Protein AF-A0A6P2C1L4-F1 (afdb_monomer_lite)

Structure (mmCIF, N/CA/C/O backbone):
data_AF-A0A6P2C1L4-F1
#
_entry.id   AF-A0A6P2C1L4-F1
#
loop_
_atom_site.group_PDB
_atom_site.id
_atom_site.type_symbol
_atom_site.label_atom_id
_atom_site.label_alt_id
_atom_site.label_comp_id
_atom_site.label_asym_id
_atom_site.label_entity_id
_atom_site.label_seq_id
_atom_site.pdbx_PDB_ins_code
_atom_site.Cartn_x
_atom_site.Cartn_y
_atom_site.Cartn_z
_atom_site.occupancy
_atom_site.B_iso_or_equiv
_atom_site.auth_seq_id
_atom_site.auth_comp_id
_atom_site.auth_asym_id
_atom_site.auth_atom_id
_atom_site.pdbx_PDB_model_num
ATOM 1 N N . MET A 1 1 ? 7.713 5.471 -6.177 1.00 92.94 1 MET A N 1
ATOM 2 C CA . MET A 1 1 ? 6.251 5.425 -6.392 1.00 92.94 1 MET A CA 1
ATOM 3 C C . MET A 1 1 ? 5.733 4.150 -5.769 1.00 92.94 1 MET A C 1
ATOM 5 O O . MET A 1 1 ? 6.507 3.207 -5.638 1.00 92.94 1 MET A O 1
ATOM 9 N N . TYR A 1 2 ? 4.476 4.118 -5.351 1.00 94.44 2 TYR A N 1
ATOM 10 C CA . TYR A 1 2 ? 3.959 3.014 -4.558 1.00 94.44 2 TYR A CA 1
ATOM 11 C C . TYR A 1 2 ? 2.563 2.624 -5.018 1.00 94.44 2 TYR A C 1
ATOM 13 O O . TYR A 1 2 ? 1.694 3.484 -5.151 1.00 94.44 2 TYR A O 1
ATOM 21 N N . LEU A 1 3 ? 2.353 1.327 -5.215 1.00 93.19 3 LEU A N 1
ATOM 22 C CA . LEU A 1 3 ? 1.021 0.739 -5.255 1.00 93.19 3 LEU A CA 1
ATOM 23 C C . LEU A 1 3 ? 0.571 0.472 -3.833 1.00 93.19 3 LEU A C 1
ATOM 25 O O . LEU A 1 3 ? 1.362 0.021 -3.006 1.00 93.19 3 LEU A O 1
ATOM 29 N N . TRP A 1 4 ? -0.699 0.697 -3.547 1.00 93.69 4 TRP A N 1
ATOM 30 C CA . TRP A 1 4 ? -1.263 0.343 -2.259 1.00 93.69 4 TRP A CA 1
ATOM 31 C C . TRP A 1 4 ? -2.606 -0.354 -2.408 1.00 93.69 4 TRP A C 1
ATOM 33 O O . TRP A 1 4 ? -3.341 -0.167 -3.377 1.00 93.69 4 TRP A O 1
ATOM 43 N N . THR A 1 5 ? -2.916 -1.206 -1.442 1.00 92.94 5 THR A N 1
ATOM 44 C CA . THR A 1 5 ? -4.134 -2.010 -1.407 1.00 92.94 5 THR A CA 1
ATOM 45 C C . THR A 1 5 ? -4.594 -2.160 0.035 1.00 92.94 5 THR A C 1
ATOM 47 O O . THR A 1 5 ? -3.802 -2.472 0.920 1.00 92.94 5 THR A O 1
ATOM 50 N N . LEU A 1 6 ? -5.881 -1.949 0.276 1.00 90.88 6 LEU A N 1
ATOM 51 C CA . LEU A 1 6 ? -6.571 -2.266 1.516 1.00 90.88 6 LEU A CA 1
ATOM 52 C C . LEU A 1 6 ? -7.371 -3.543 1.305 1.00 90.88 6 LEU A C 1
ATOM 54 O O . LEU A 1 6 ? -8.193 -3.620 0.390 1.00 90.88 6 LEU A O 1
ATOM 58 N N . VAL A 1 7 ? -7.130 -4.531 2.155 1.00 88.06 7 VAL A N 1
ATOM 59 C CA . VAL A 1 7 ? -7.845 -5.808 2.131 1.00 88.06 7 VAL A CA 1
ATOM 60 C C . VAL A 1 7 ? -8.891 -5.801 3.240 1.00 88.06 7 VAL A C 1
ATOM 62 O O . VAL A 1 7 ? -8.599 -5.393 4.371 1.00 88.06 7 VAL A O 1
ATOM 65 N N . GLY A 1 8 ? -10.107 -6.214 2.889 1.00 81.44 8 GLY A N 1
ATOM 66 C CA . GLY A 1 8 ? -11.260 -6.285 3.783 1.00 81.44 8 GLY A CA 1
ATOM 67 C C . GLY A 1 8 ? -11.070 -7.293 4.906 1.00 81.44 8 GLY A C 1
ATOM 68 O O . GLY A 1 8 ? -10.107 -8.062 4.930 1.00 81.44 8 GLY A O 1
ATOM 69 N N . HIS A 1 9 ? -11.969 -7.242 5.883 1.00 70.12 9 HIS A N 1
ATOM 70 C CA . HIS A 1 9 ? -11.886 -8.118 7.050 1.00 70.12 9 HIS A CA 1
ATOM 71 C C . HIS A 1 9 ? -12.449 -9.514 6.771 1.00 70.12 9 HIS A C 1
ATOM 73 O O . HIS A 1 9 ? -12.021 -10.482 7.406 1.00 70.12 9 HIS A O 1
ATOM 79 N N . ASP A 1 10 ? -13.367 -9.605 5.811 1.00 68.25 10 ASP A N 1
ATOM 80 C CA . ASP A 1 10 ? -13.845 -10.855 5.246 1.00 68.25 10 ASP A CA 1
ATOM 81 C C . ASP A 1 10 ? -13.045 -11.176 3.976 1.00 68.25 10 ASP A C 1
ATOM 83 O O . ASP A 1 10 ? -12.899 -10.351 3.072 1.00 68.25 10 ASP A O 1
ATOM 87 N N . THR A 1 11 ? -12.534 -12.401 3.884 1.00 55.53 11 THR A N 1
ATOM 88 C CA . THR A 1 11 ? -11.892 -12.914 2.667 1.00 55.53 11 THR A CA 1
ATOM 89 C C . THR A 1 11 ? -12.818 -12.878 1.447 1.00 55.53 11 THR A C 1
ATOM 91 O O . THR A 1 11 ? -12.317 -12.835 0.325 1.00 55.53 11 THR A O 1
ATOM 94 N N . ALA A 1 12 ? -14.142 -12.850 1.647 1.00 60.31 12 ALA A N 1
ATOM 95 C CA . ALA A 1 12 ? -15.127 -12.668 0.584 1.00 60.31 12 ALA A CA 1
ATOM 96 C C . ALA A 1 12 ? -15.189 -11.226 0.038 1.00 60.31 12 ALA A C 1
ATOM 98 O O . ALA A 1 12 ? -15.564 -11.038 -1.117 1.00 60.31 12 ALA A O 1
ATOM 99 N N . GLU A 1 13 ? -14.801 -10.213 0.824 1.00 61.59 13 GLU A N 1
ATOM 100 C CA . GLU A 1 13 ? -14.764 -8.805 0.387 1.00 61.59 13 GLU A CA 1
ATOM 101 C C . GLU A 1 13 ? -13.517 -8.485 -0.452 1.00 61.59 13 GLU A C 1
ATOM 103 O O . GLU A 1 13 ? -13.527 -7.552 -1.254 1.00 61.59 13 GLU A O 1
ATOM 108 N N . GLY A 1 14 ? -12.439 -9.262 -0.296 1.00 72.12 14 GLY A N 1
ATOM 109 C CA . GLY A 1 14 ? -11.213 -9.108 -1.077 1.00 72.12 14 GLY A CA 1
ATOM 110 C C . GLY A 1 14 ? -10.574 -7.721 -0.923 1.00 72.12 14 GLY A C 1
ATOM 111 O O . GLY A 1 14 ? -10.280 -7.267 0.186 1.00 72.12 14 GLY A O 1
ATOM 112 N N . THR A 1 15 ? -10.304 -7.051 -2.044 1.00 78.12 15 THR A N 1
ATOM 113 C CA . THR A 1 15 ? -9.747 -5.692 -2.063 1.00 78.12 15 THR A CA 1
ATOM 114 C C . THR A 1 15 ? -10.848 -4.654 -1.858 1.00 78.12 15 THR A C 1
ATOM 116 O O . THR A 1 15 ? -11.679 -4.440 -2.733 1.00 78.12 15 THR A O 1
ATOM 119 N N . VAL A 1 16 ? -10.788 -3.935 -0.736 1.00 82.75 16 VAL A N 1
ATOM 120 C CA . VAL A 1 16 ? -11.718 -2.837 -0.413 1.00 82.75 16 VAL A CA 1
ATOM 121 C C . VAL A 1 16 ? -11.354 -1.569 -1.176 1.00 82.75 16 VAL A C 1
ATOM 123 O O . VAL A 1 16 ? -12.222 -0.809 -1.598 1.00 82.75 16 VAL A O 1
ATOM 126 N N . ARG A 1 17 ? -10.054 -1.307 -1.338 1.00 86.25 17 ARG A N 1
ATOM 127 C CA . ARG A 1 17 ? -9.562 -0.142 -2.076 1.00 86.25 17 ARG A CA 1
ATOM 128 C C . ARG A 1 17 ? -8.140 -0.382 -2.551 1.00 86.25 17 ARG A C 1
ATOM 130 O O . ARG A 1 17 ? -7.362 -1.025 -1.855 1.00 86.25 17 ARG A O 1
ATOM 137 N N . ALA A 1 18 ? -7.782 0.180 -3.692 1.00 90.38 18 ALA A N 1
ATOM 138 C CA . ALA A 1 18 ? -6.411 0.196 -4.170 1.00 90.38 18 ALA A CA 1
ATOM 139 C C . ALA A 1 18 ? -6.119 1.507 -4.895 1.00 90.38 18 ALA A C 1
ATOM 141 O O . ALA A 1 18 ? -7.041 2.213 -5.313 1.00 90.38 18 ALA A O 1
ATOM 142 N N . GLY A 1 19 ? -4.838 1.819 -5.048 1.00 90.94 19 GLY A N 1
ATOM 143 C CA . GLY A 1 19 ? -4.406 2.970 -5.819 1.00 90.94 19 GLY A CA 1
ATOM 144 C C . GLY A 1 19 ? -2.894 3.084 -5.929 1.00 90.94 19 GLY A C 1
ATOM 145 O O . GLY A 1 19 ? -2.151 2.175 -5.554 1.00 90.94 19 GLY A O 1
ATOM 146 N N . ILE A 1 20 ? -2.456 4.224 -6.456 1.00 91.44 20 ILE A N 1
ATOM 147 C CA . ILE A 1 20 ? -1.049 4.594 -6.619 1.00 91.44 20 ILE A CA 1
ATOM 148 C C . ILE A 1 20 ? -0.803 5.889 -5.846 1.00 91.44 20 ILE A C 1
ATOM 150 O O . ILE A 1 20 ? -1.703 6.712 -5.698 1.00 91.44 20 ILE A O 1
ATOM 154 N N . GLY A 1 21 ? 0.409 6.072 -5.330 1.00 92.31 21 GLY A N 1
ATOM 155 C CA . GLY A 1 21 ? 0.846 7.355 -4.791 1.00 92.31 21 GLY A CA 1
ATOM 156 C C . GLY A 1 21 ? 2.354 7.562 -4.905 1.00 92.31 21 GLY A C 1
ATOM 157 O O . GLY A 1 21 ? 3.142 6.615 -5.008 1.00 92.31 21 GLY A O 1
ATOM 158 N N . GLY A 1 22 ? 2.769 8.827 -4.889 1.00 93.81 22 GLY A N 1
ATOM 159 C CA . GLY A 1 22 ? 4.178 9.216 -4.997 1.00 93.81 22 GLY A CA 1
ATOM 160 C C . GLY A 1 22 ? 4.967 9.079 -3.692 1.00 93.81 22 GLY A C 1
ATOM 161 O O . GLY A 1 22 ? 6.175 8.846 -3.731 1.00 93.81 22 GLY A O 1
ATOM 162 N N . SER A 1 23 ? 4.291 9.168 -2.544 1.00 95.62 23 SER A N 1
ATOM 163 C CA . SER A 1 23 ? 4.909 9.363 -1.229 1.00 95.62 23 SER A CA 1
ATOM 164 C C . SER A 1 23 ? 4.446 8.307 -0.223 1.00 95.62 23 SER A C 1
ATOM 166 O O . SER A 1 23 ? 3.263 8.213 0.101 1.00 95.62 23 SER A O 1
ATOM 168 N N . LEU A 1 24 ? 5.388 7.512 0.298 1.00 95.38 24 LEU A N 1
ATOM 169 C CA . LEU A 1 24 ? 5.102 6.475 1.296 1.00 95.38 24 LEU A CA 1
ATOM 170 C C . LEU A 1 24 ? 4.460 7.05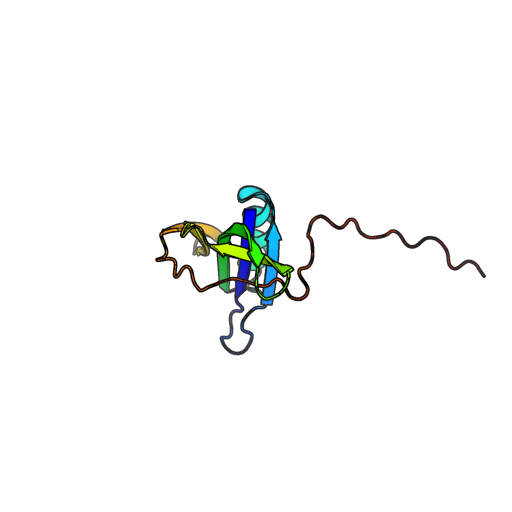0 2.575 1.00 95.38 24 LEU A C 1
ATOM 172 O O . LEU A 1 24 ? 3.429 6.516 2.988 1.00 95.38 24 LEU A O 1
ATOM 176 N N . PRO A 1 25 ? 4.978 8.141 3.185 1.00 97.06 25 PRO A N 1
ATOM 177 C CA . PRO A 1 25 ? 4.351 8.728 4.370 1.00 97.06 25 PRO A CA 1
ATOM 178 C C . PRO A 1 25 ? 2.920 9.223 4.132 1.00 97.06 25 PRO A C 1
ATOM 180 O O . PRO A 1 25 ? 2.078 9.091 5.016 1.00 97.06 25 PRO A O 1
ATOM 183 N N . GLU A 1 26 ? 2.624 9.788 2.959 1.00 95.94 26 GLU A N 1
ATOM 184 C CA . GLU A 1 26 ? 1.272 10.262 2.628 1.00 95.94 26 GLU A CA 1
ATOM 185 C C . GLU A 1 26 ? 0.294 9.102 2.471 1.00 95.94 26 GLU A C 1
ATOM 187 O O . GLU A 1 26 ? -0.815 9.151 3.007 1.00 95.94 26 GLU A O 1
ATOM 192 N N . ILE A 1 27 ? 0.721 8.029 1.801 1.00 96.44 27 ILE A N 1
ATOM 193 C CA . ILE A 1 27 ? -0.080 6.811 1.678 1.00 96.44 27 ILE A CA 1
ATOM 194 C C . ILE A 1 27 ? -0.347 6.232 3.067 1.00 96.44 27 ILE A C 1
ATOM 196 O O . ILE A 1 27 ? -1.504 6.011 3.404 1.00 96.44 27 ILE A O 1
ATOM 200 N N . MET A 1 28 ? 0.677 6.049 3.907 1.00 96.94 28 MET A N 1
ATOM 201 C CA . MET A 1 28 ? 0.502 5.515 5.266 1.00 96.94 28 MET A CA 1
ATOM 202 C C . MET A 1 28 ? -0.538 6.313 6.067 1.00 96.94 28 MET A C 1
ATOM 204 O O . MET A 1 28 ? -1.508 5.727 6.549 1.00 96.94 28 MET A O 1
ATOM 208 N N . ARG A 1 29 ? -0.418 7.648 6.103 1.00 95.75 29 ARG A N 1
ATOM 209 C CA . ARG A 1 29 ? -1.392 8.535 6.770 1.00 95.75 29 ARG A CA 1
ATOM 210 C C . ARG A 1 29 ? -2.799 8.430 6.183 1.00 95.75 29 ARG A C 1
ATOM 212 O O . ARG A 1 29 ? -3.778 8.559 6.908 1.00 95.75 29 ARG A O 1
ATOM 219 N N . THR A 1 30 ? -2.911 8.205 4.877 1.00 94.25 30 THR A N 1
ATOM 220 C CA . THR A 1 30 ? -4.204 8.046 4.195 1.00 94.25 30 THR A CA 1
ATOM 221 C C . THR A 1 30 ? -4.880 6.725 4.565 1.00 94.25 30 THR A C 1
ATOM 223 O O . THR A 1 30 ? -6.102 6.665 4.704 1.00 94.25 30 THR A O 1
ATOM 226 N N . LEU A 1 31 ? -4.102 5.653 4.730 1.00 93.88 31 LEU A N 1
ATOM 227 C CA . LEU A 1 31 ? -4.622 4.315 5.024 1.00 93.88 31 LEU A CA 1
ATOM 228 C C . LEU A 1 31 ? -4.927 4.105 6.512 1.00 93.88 31 LEU A C 1
ATOM 230 O O . LEU A 1 31 ? -5.836 3.345 6.849 1.00 93.88 31 LEU A O 1
ATOM 234 N N . GLU A 1 32 ? -4.201 4.787 7.396 1.00 95.12 32 GLU A N 1
ATOM 235 C CA . GLU A 1 32 ? -4.324 4.667 8.851 1.00 95.12 32 GLU A CA 1
ATOM 236 C C . GLU A 1 32 ? -5.764 4.802 9.377 1.00 95.12 32 GLU A C 1
ATOM 238 O O . GLU A 1 32 ? -6.222 3.877 10.053 1.00 95.12 32 GLU A O 1
ATOM 243 N N . PRO A 1 33 ? -6.540 5.854 9.039 1.00 93.38 33 PRO A N 1
ATOM 244 C CA . PRO A 1 33 ? -7.924 5.978 9.496 1.00 93.38 33 PRO A CA 1
ATOM 245 C C . PRO A 1 33 ? -8.809 4.803 9.069 1.00 93.38 33 PRO A C 1
ATOM 247 O O . PRO A 1 33 ? -9.697 4.385 9.814 1.00 93.38 33 PRO A O 1
ATOM 250 N N . VAL A 1 34 ? -8.562 4.237 7.883 1.00 91.31 34 VAL A N 1
ATOM 251 C CA . VAL A 1 34 ? -9.350 3.112 7.363 1.00 91.31 34 VAL A CA 1
ATOM 252 C C . VAL A 1 34 ? -9.054 1.840 8.154 1.00 91.31 34 VAL A C 1
ATOM 254 O O . VAL A 1 34 ? -9.991 1.154 8.568 1.00 91.31 34 VAL A O 1
ATOM 257 N N . LEU A 1 35 ? -7.778 1.574 8.443 1.00 91.50 35 LEU A N 1
ATOM 258 C CA . LEU A 1 35 ? -7.346 0.455 9.288 1.00 91.50 35 LEU A CA 1
ATOM 259 C C . LEU A 1 35 ? -7.866 0.593 10.726 1.00 91.50 35 LEU A C 1
ATOM 261 O O . LEU A 1 35 ? -8.314 -0.383 11.328 1.00 91.50 35 LEU A O 1
ATOM 265 N N . LEU A 1 36 ? -7.873 1.810 11.272 1.00 93.00 36 LEU A N 1
ATOM 266 C CA . LEU A 1 36 ? -8.416 2.077 12.604 1.00 93.00 36 LEU A CA 1
ATOM 267 C C . LEU A 1 36 ? -9.936 1.876 12.664 1.00 93.00 36 LEU A C 1
ATOM 269 O O . LEU A 1 36 ? -10.440 1.368 13.666 1.00 93.00 36 LEU A O 1
ATOM 273 N N . SER A 1 37 ? -10.655 2.199 11.584 1.00 89.06 37 SER A N 1
ATOM 274 C CA . SER A 1 37 ? -12.117 2.070 11.486 1.00 89.06 37 SER A CA 1
ATOM 275 C C . SER A 1 37 ? -12.647 0.637 11.315 1.00 89.06 37 SER A C 1
ATOM 277 O O . SER A 1 37 ? -13.854 0.466 11.173 1.00 89.06 37 SER A O 1
ATOM 279 N N . HIS A 1 38 ? -11.779 -0.383 11.297 1.00 82.81 38 HIS A N 1
ATOM 280 C CA . HIS A 1 38 ? -12.109 -1.791 11.003 1.00 82.81 38 HIS A CA 1
ATOM 281 C C . HIS A 1 38 ? -12.680 -2.067 9.603 1.00 82.81 38 HIS A C 1
ATOM 283 O O . HIS A 1 38 ? -13.052 -3.199 9.310 1.00 82.81 38 HIS A O 1
ATOM 289 N N . ARG A 1 39 ? -12.709 -1.070 8.712 1.00 82.38 39 ARG A N 1
ATOM 290 C CA . ARG A 1 39 ? -13.121 -1.261 7.311 1.00 82.38 39 ARG A CA 1
ATOM 291 C C . ARG A 1 39 ? -12.102 -2.047 6.488 1.00 82.38 39 ARG A C 1
ATOM 293 O O . ARG A 1 39 ? -12.440 -2.557 5.429 1.00 82.38 39 ARG A O 1
ATOM 300 N N . ALA A 1 40 ? -10.857 -2.115 6.950 1.00 86.38 40 ALA A N 1
ATOM 301 C CA . ALA A 1 40 ? -9.806 -2.922 6.352 1.00 86.38 40 ALA A CA 1
ATOM 302 C C . ALA A 1 40 ? -9.002 -3.623 7.449 1.00 86.38 40 ALA A C 1
ATOM 304 O O . ALA A 1 40 ? -8.766 -3.059 8.519 1.00 86.38 40 ALA A O 1
ATOM 305 N N . PHE A 1 41 ? -8.563 -4.844 7.163 1.00 87.94 41 PHE A N 1
ATOM 306 C CA . PHE A 1 41 ? -7.764 -5.664 8.069 1.00 87.94 41 PHE A CA 1
ATOM 307 C C . PHE A 1 41 ? -6.260 -5.422 7.911 1.00 87.94 41 PHE A C 1
ATOM 309 O O . PHE A 1 41 ? -5.513 -5.409 8.894 1.00 87.94 41 PHE A O 1
ATOM 316 N N . ILE A 1 42 ? -5.811 -5.234 6.670 1.00 91.62 42 ILE A N 1
ATOM 317 C CA . ILE A 1 42 ? -4.409 -4.995 6.330 1.00 91.62 42 ILE A CA 1
ATOM 318 C C . ILE A 1 42 ? -4.305 -3.986 5.189 1.00 91.62 42 ILE A C 1
ATOM 320 O O . ILE A 1 42 ? -5.066 -4.028 4.220 1.00 91.62 42 ILE A O 1
ATOM 324 N N . GLY A 1 43 ? -3.349 -3.072 5.319 1.00 93.88 43 GLY A N 1
ATOM 325 C CA . GLY A 1 43 ? -2.890 -2.196 4.253 1.00 93.88 43 GLY A CA 1
ATOM 326 C C . GLY A 1 43 ? -1.570 -2.721 3.720 1.00 93.88 43 GLY A C 1
ATOM 327 O O . GLY A 1 43 ? -0.634 -2.930 4.485 1.00 93.88 43 GLY A O 1
ATOM 328 N N . ARG A 1 44 ? -1.489 -2.942 2.417 1.00 94.00 44 ARG A N 1
ATOM 329 C CA . ARG A 1 44 ? -0.278 -3.368 1.724 1.00 94.00 44 ARG A CA 1
ATOM 330 C C . ARG A 1 44 ? 0.201 -2.222 0.852 1.00 94.00 44 ARG A C 1
ATOM 332 O O . ARG A 1 44 ? -0.600 -1.658 0.114 1.00 94.00 44 ARG A O 1
ATOM 339 N N . ILE A 1 45 ? 1.479 -1.879 0.935 1.00 95.44 45 ILE A N 1
ATOM 340 C CA . ILE A 1 45 ? 2.117 -0.859 0.103 1.00 95.44 45 ILE A CA 1
ATOM 341 C C . ILE A 1 45 ? 3.334 -1.501 -0.548 1.00 95.44 45 ILE A C 1
ATOM 343 O O . ILE A 1 45 ? 4.183 -2.048 0.145 1.00 95.44 45 ILE A O 1
ATOM 347 N N . VAL A 1 46 ? 3.433 -1.437 -1.866 1.00 94.00 46 VAL A N 1
ATOM 348 C CA . VAL A 1 46 ? 4.521 -2.022 -2.647 1.00 94.00 46 VAL A CA 1
ATOM 349 C C . VAL A 1 46 ? 5.205 -0.900 -3.405 1.00 94.00 46 VAL A C 1
ATOM 351 O O . VAL A 1 46 ? 4.550 -0.154 -4.133 1.00 94.00 46 VAL A O 1
ATOM 354 N N . GLU A 1 47 ? 6.516 -0.760 -3.240 1.00 94.88 47 GLU A N 1
ATOM 355 C CA . GLU A 1 47 ? 7.281 0.160 -4.076 1.00 94.88 47 GLU A CA 1
ATOM 356 C C . GLU A 1 47 ? 7.364 -0.388 -5.500 1.00 94.88 47 GLU A C 1
ATOM 358 O O . GLU A 1 47 ? 7.652 -1.566 -5.728 1.00 94.88 47 GLU A O 1
ATOM 363 N N . VAL A 1 48 ? 7.113 0.493 -6.463 1.00 92.81 48 VAL A N 1
ATOM 364 C CA . VAL A 1 48 ? 7.098 0.167 -7.884 1.00 92.81 48 VAL A CA 1
ATOM 365 C C . VAL A 1 48 ? 7.865 1.186 -8.711 1.00 92.81 48 VAL A C 1
ATOM 367 O O . VAL A 1 48 ? 7.984 2.364 -8.353 1.00 92.81 48 VAL A O 1
ATOM 370 N N . VAL A 1 49 ? 8.325 0.723 -9.869 1.00 91.81 49 VAL A N 1
ATOM 371 C CA . VAL A 1 49 ? 8.894 1.547 -10.934 1.00 91.81 49 VAL A CA 1
ATOM 372 C C . VAL A 1 49 ? 7.962 1.492 -12.148 1.00 91.81 49 VAL A C 1
ATOM 374 O O . VAL A 1 49 ? 7.623 0.387 -12.585 1.00 91.81 49 VAL A O 1
ATOM 377 N N . PRO A 1 50 ? 7.546 2.645 -12.707 1.00 89.06 50 PRO A N 1
ATOM 378 C CA . PRO A 1 50 ? 6.784 2.672 -13.949 1.00 89.06 50 PRO A CA 1
ATOM 379 C C . PRO A 1 50 ? 7.654 2.201 -15.118 1.00 89.06 50 PRO A C 1
ATOM 381 O O . PRO A 1 50 ? 8.838 2.533 -15.217 1.00 89.06 50 PRO A O 1
ATOM 384 N N . ARG A 1 51 ? 7.069 1.410 -16.011 1.00 88.50 51 ARG A N 1
ATOM 385 C CA . ARG A 1 51 ? 7.683 0.902 -17.241 1.00 88.50 51 ARG A CA 1
ATOM 386 C C . ARG A 1 51 ? 6.661 0.957 -18.368 1.00 88.50 51 ARG A C 1
ATOM 388 O O . ARG A 1 51 ? 5.463 0.936 -18.122 1.00 88.50 51 ARG A O 1
ATOM 395 N N . LEU A 1 52 ? 7.134 0.979 -19.609 1.00 87.38 52 LEU A N 1
ATOM 396 C CA . LEU A 1 52 ? 6.274 0.822 -20.778 1.00 87.38 52 LEU A CA 1
ATOM 397 C C . LEU A 1 52 ? 6.262 -0.653 -21.189 1.00 87.38 52 LEU A C 1
ATOM 399 O O . LEU A 1 52 ? 7.319 -1.232 -21.448 1.00 87.38 52 LEU A O 1
ATOM 403 N N . SER A 1 53 ? 5.081 -1.264 -21.254 1.00 82.69 53 SER A N 1
ATOM 404 C CA . SER A 1 53 ? 4.925 -2.598 -21.835 1.00 82.69 53 SER A CA 1
ATOM 405 C C . SER A 1 53 ? 5.201 -2.539 -23.336 1.00 82.69 53 SER A C 1
ATOM 407 O O . SER A 1 53 ? 4.571 -1.764 -24.047 1.00 82.69 53 SER A O 1
ATOM 409 N N . VAL A 1 54 ? 6.106 -3.382 -23.838 1.00 80.75 54 VAL A N 1
ATOM 410 C CA . VAL A 1 54 ?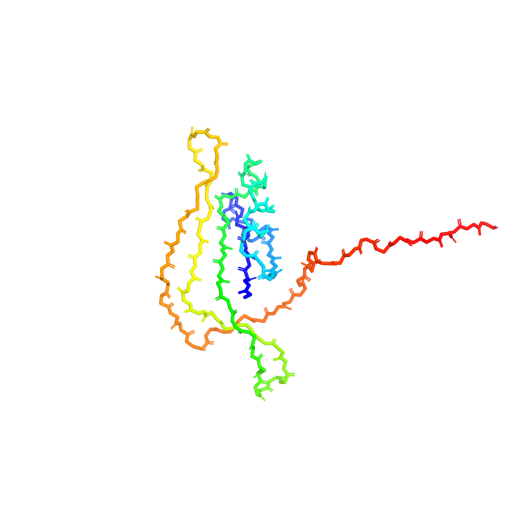 6.408 -3.456 -25.282 1.00 80.75 54 VAL A CA 1
ATOM 411 C C . VAL A 1 54 ? 5.284 -4.155 -26.055 1.00 80.75 54 VAL A C 1
ATOM 413 O O . VAL A 1 54 ? 5.060 -3.853 -27.222 1.00 80.75 54 VAL A O 1
ATOM 416 N N . VAL A 1 55 ? 4.545 -5.056 -25.400 1.00 79.94 55 VAL A N 1
ATOM 417 C CA . VAL A 1 55 ? 3.439 -5.800 -26.022 1.00 79.94 55 VAL A CA 1
ATOM 418 C C . VAL A 1 55 ? 2.186 -4.931 -26.145 1.00 79.94 55 VAL A C 1
ATOM 420 O O . VAL A 1 55 ? 1.516 -4.965 -27.171 1.00 79.94 55 VAL A O 1
ATOM 423 N N . GLY A 1 56 ? 1.869 -4.154 -25.103 1.00 76.00 56 GLY A N 1
ATOM 424 C CA . GLY A 1 56 ? 0.635 -3.360 -25.033 1.00 76.00 56 GLY A CA 1
ATOM 425 C C . GLY A 1 56 ? 0.810 -1.852 -25.227 1.00 76.00 56 GLY A C 1
ATOM 426 O O . GLY A 1 56 ? -0.190 -1.147 -25.260 1.00 76.00 56 GLY A O 1
ATOM 427 N N . LE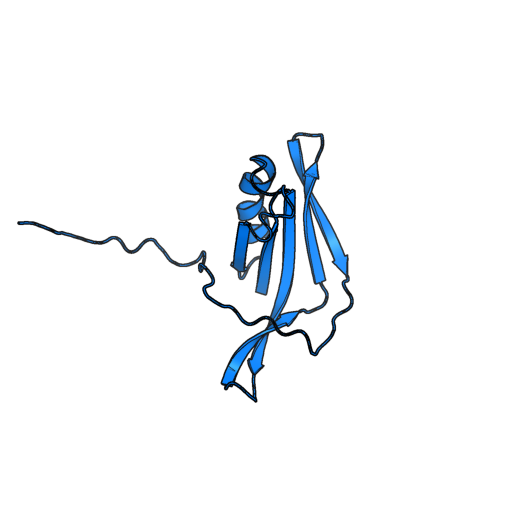U A 1 57 ? 2.049 -1.346 -25.307 1.00 84.06 57 LEU A N 1
ATOM 428 C CA . LEU A 1 57 ? 2.386 0.091 -25.344 1.00 84.06 57 LEU A CA 1
ATOM 429 C C . LEU A 1 57 ? 1.694 0.921 -24.249 1.00 84.06 57 LEU A C 1
ATOM 431 O O . LEU A 1 57 ? 1.371 2.091 -24.438 1.00 84.06 57 LEU A O 1
ATOM 435 N N . GLN A 1 58 ? 1.488 0.306 -23.087 1.00 83.44 58 GLN A N 1
ATOM 436 C CA . GLN A 1 58 ? 0.817 0.8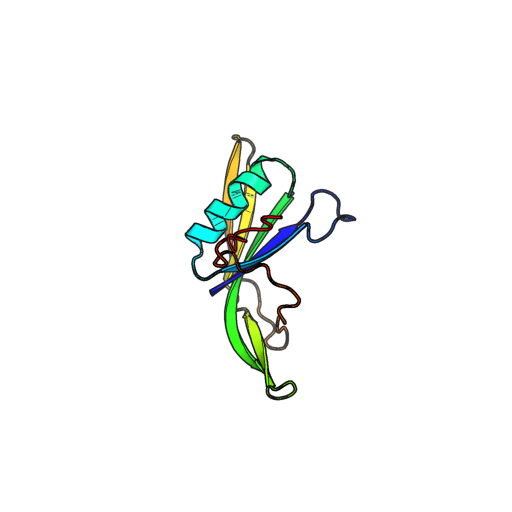98 -21.934 1.00 83.44 58 GLN A CA 1
ATOM 437 C C . GLN A 1 58 ? 1.769 0.981 -20.743 1.00 83.44 58 GLN A C 1
ATOM 439 O O . GLN A 1 58 ? 2.686 0.161 -20.619 1.00 83.44 58 GLN A O 1
ATOM 444 N N . GLU A 1 59 ? 1.553 1.963 -19.868 1.00 84.25 59 GLU A N 1
ATOM 445 C CA . GLU A 1 59 ? 2.289 2.041 -18.610 1.00 84.25 59 GLU A CA 1
ATOM 446 C C . GLU A 1 59 ? 1.920 0.847 -17.718 1.00 84.25 59 GLU A C 1
ATOM 448 O O . GLU A 1 59 ? 0.751 0.499 -17.542 1.00 84.25 59 GLU A O 1
ATOM 453 N N . ILE A 1 60 ? 2.946 0.200 -17.181 1.00 87.94 60 ILE A N 1
ATOM 454 C CA . ILE A 1 60 ? 2.860 -0.898 -16.226 1.00 87.94 60 ILE A CA 1
ATOM 455 C C . ILE A 1 60 ? 3.747 -0.581 -15.028 1.00 87.94 60 ILE A C 1
ATOM 457 O O . ILE A 1 60 ? 4.733 0.151 -15.137 1.00 87.94 60 ILE A O 1
ATOM 461 N N . TYR A 1 61 ? 3.435 -1.174 -13.883 1.00 89.44 61 TYR A N 1
ATOM 462 C CA . TYR A 1 61 ? 4.188 -0.963 -12.654 1.00 89.44 61 TYR A CA 1
ATOM 463 C C . TYR A 1 61 ? 4.870 -2.254 -12.229 1.00 89.44 61 TYR A C 1
ATOM 465 O O . TYR A 1 61 ? 4.212 -3.268 -11.989 1.00 89.44 61 TYR A O 1
ATOM 473 N N . VAL A 1 62 ? 6.197 -2.201 -12.134 1.00 90.12 62 VAL A N 1
ATOM 474 C CA . VAL A 1 62 ? 7.031 -3.347 -11.763 1.00 90.12 62 VAL A CA 1
ATOM 475 C C . VAL A 1 62 ? 7.468 -3.193 -10.305 1.00 90.12 62 VAL A C 1
ATOM 477 O O . VAL A 1 62 ? 8.028 -2.145 -9.963 1.00 90.12 62 VAL A O 1
ATOM 480 N N . PRO A 1 63 ? 7.218 -4.183 -9.432 1.00 91.50 63 PRO A N 1
ATOM 481 C CA . PRO A 1 63 ? 7.614 -4.119 -8.028 1.00 91.50 63 PRO A CA 1
ATOM 482 C C . PRO A 1 63 ? 9.138 -4.128 -7.856 1.00 91.50 63 PRO A C 1
ATOM 484 O O . PRO A 1 63 ? 9.857 -4.807 -8.582 1.00 91.50 63 PRO A O 1
ATOM 487 N N . THR A 1 64 ? 9.642 -3.392 -6.863 1.00 91.62 64 THR A N 1
ATOM 488 C CA . THR A 1 64 ? 11.082 -3.355 -6.525 1.00 91.62 64 THR A CA 1
ATOM 489 C C . THR A 1 64 ? 11.487 -4.404 -5.490 1.00 91.62 64 THR A C 1
ATOM 491 O O . THR A 1 64 ? 12.674 -4.597 -5.232 1.00 91.62 64 THR A O 1
ATOM 494 N N . GLY A 1 65 ? 10.503 -5.056 -4.864 1.00 91.25 65 GLY A N 1
ATOM 495 C CA . GLY A 1 65 ? 10.699 -6.017 -3.777 1.00 91.25 65 GLY A CA 1
ATOM 496 C C . GLY A 1 65 ? 10.638 -5.395 -2.392 1.00 91.25 65 GLY A C 1
ATOM 497 O O . GLY A 1 65 ? 10.676 -6.118 -1.400 1.00 91.25 65 GLY A O 1
ATOM 498 N N . ARG A 1 66 ? 10.499 -4.068 -2.295 1.00 95.06 66 ARG A N 1
ATOM 499 C CA . ARG A 1 66 ? 10.209 -3.398 -1.026 1.00 95.06 66 ARG A CA 1
ATOM 500 C C . ARG A 1 66 ? 8.709 -3.310 -0.811 1.00 95.06 66 ARG A C 1
ATOM 502 O O . ARG A 1 66 ? 7.973 -2.790 -1.651 1.00 95.06 66 ARG A O 1
ATOM 509 N N . GLU A 1 67 ? 8.277 -3.794 0.341 1.00 94.94 67 GLU A N 1
ATOM 510 C CA . GLU A 1 67 ? 6.877 -3.826 0.730 1.00 94.94 67 GLU A CA 1
ATOM 511 C C . GLU A 1 67 ? 6.709 -3.349 2.174 1.00 94.94 67 GLU A C 1
ATOM 513 O O . GLU A 1 67 ? 7.579 -3.562 3.020 1.00 94.94 67 GLU A O 1
ATOM 518 N N . TRP A 1 68 ? 5.570 -2.724 2.461 1.00 96.69 68 TRP A N 1
ATOM 519 C CA . TRP A 1 68 ? 5.138 -2.371 3.804 1.00 96.69 68 TRP A CA 1
ATOM 520 C C . TRP A 1 68 ? 3.744 -2.926 4.066 1.00 96.69 68 TRP A C 1
ATOM 522 O O . TRP A 1 68 ? 2.823 -2.746 3.267 1.00 96.69 68 TRP A O 1
ATOM 532 N N . ALA A 1 69 ? 3.589 -3.561 5.222 1.00 95.19 69 ALA A N 1
ATOM 533 C CA . ALA A 1 69 ? 2.323 -4.066 5.721 1.00 95.19 69 ALA A CA 1
ATOM 534 C C . ALA A 1 69 ? 1.904 -3.266 6.958 1.00 95.19 69 ALA A C 1
ATOM 536 O O . ALA A 1 69 ? 2.616 -3.238 7.963 1.00 95.19 69 ALA A O 1
ATOM 537 N N . GLY A 1 70 ? 0.745 -2.623 6.874 1.00 95.25 70 GLY A N 1
ATOM 538 C CA . GLY A 1 70 ? 0.108 -1.877 7.950 1.00 95.25 70 GLY A CA 1
ATOM 539 C C . GLY A 1 70 ? -1.038 -2.670 8.540 1.00 95.25 70 GLY A C 1
ATOM 540 O O . GLY A 1 70 ? -1.928 -3.118 7.814 1.00 95.25 70 GLY A O 1
ATOM 541 N N . ARG A 1 71 ? -1.036 -2.846 9.859 1.00 94.44 71 ARG A N 1
ATOM 542 C CA . ARG A 1 71 ? -2.131 -3.493 10.588 1.00 94.44 71 ARG A CA 1
ATOM 543 C C . ARG A 1 71 ? -2.405 -2.739 11.871 1.00 94.44 71 ARG A C 1
ATOM 545 O O . ARG A 1 71 ? -1.486 -2.210 12.493 1.00 94.44 71 ARG A O 1
ATOM 552 N N . ARG A 1 72 ? -3.672 -2.710 12.275 1.00 93.31 72 ARG A N 1
ATOM 553 C CA . ARG A 1 72 ? -4.040 -2.173 13.581 1.00 93.31 72 ARG A CA 1
ATOM 554 C C . ARG A 1 72 ? -3.377 -2.997 14.687 1.00 93.31 72 ARG A C 1
ATOM 556 O O . ARG A 1 72 ? -3.357 -4.225 14.620 1.00 93.31 72 ARG A O 1
ATOM 563 N N . ASP A 1 73 ? -2.852 -2.315 15.694 1.00 89.31 73 ASP A N 1
ATOM 564 C CA . ASP A 1 73 ? -2.303 -2.936 16.891 1.00 89.31 73 ASP A CA 1
ATOM 565 C C . ASP A 1 73 ? -3.322 -2.969 18.047 1.00 89.31 73 ASP A C 1
ATOM 567 O O . ASP A 1 73 ? -4.395 -2.354 18.014 1.00 89.31 73 ASP A O 1
ATOM 571 N N . ASN A 1 74 ? -2.970 -3.686 19.115 1.00 86.81 74 ASN A N 1
ATOM 572 C CA . ASN A 1 74 ? -3.812 -3.806 20.310 1.00 86.81 74 ASN A CA 1
ATOM 573 C C . ASN A 1 74 ? -3.818 -2.537 21.185 1.00 86.81 74 ASN A C 1
ATOM 575 O O . ASN A 1 74 ? -4.486 -2.512 22.215 1.00 86.81 74 ASN A O 1
ATOM 579 N N . ARG A 1 75 ? -3.066 -1.495 20.811 1.00 89.06 75 ARG A N 1
ATOM 580 C CA . ARG A 1 75 ? -2.953 -0.215 21.527 1.00 89.06 75 ARG A CA 1
ATOM 581 C C . ARG A 1 75 ? -3.772 0.898 20.868 1.00 89.06 75 ARG A C 1
ATOM 583 O O . ARG A 1 75 ? -3.745 2.026 21.347 1.00 89.06 75 ARG A O 1
ATOM 590 N N . GLY A 1 76 ? -4.517 0.584 19.807 1.00 84.19 76 GLY A N 1
ATOM 591 C CA . GLY A 1 76 ? -5.338 1.555 19.083 1.00 84.19 76 GLY A CA 1
ATOM 592 C C . GLY A 1 76 ? -4.563 2.371 18.049 1.00 84.19 76 GLY A C 1
ATOM 593 O O . GLY A 1 76 ? -5.085 3.375 17.575 1.00 84.19 76 GLY A O 1
ATOM 594 N N . GLY A 1 77 ? -3.346 1.950 17.700 1.00 92.69 77 GLY A N 1
ATOM 595 C CA . GLY A 1 77 ? -2.543 2.505 16.617 1.00 92.69 77 GLY A CA 1
ATOM 596 C C . GLY A 1 77 ? -2.495 1.588 15.396 1.00 92.69 77 GLY A C 1
ATOM 597 O O . GLY A 1 77 ? -3.116 0.522 15.351 1.00 92.69 77 GLY A O 1
ATOM 598 N N . VAL A 1 78 ? -1.733 2.009 14.390 1.00 95.94 78 VAL A N 1
ATOM 599 C CA . VAL A 1 78 ? -1.364 1.176 13.243 1.00 95.94 78 VAL A CA 1
ATOM 600 C C . VAL A 1 78 ? 0.131 0.920 13.310 1.00 95.94 78 VAL A C 1
ATOM 602 O O . VAL A 1 78 ? 0.931 1.846 13.412 1.00 95.94 78 VAL A O 1
ATOM 605 N N . HIS A 1 79 ? 0.503 -0.350 13.236 1.00 95.69 79 HIS A N 1
ATOM 606 C CA . HIS A 1 79 ? 1.883 -0.775 13.125 1.00 95.69 79 HIS A CA 1
ATOM 607 C C . HIS A 1 79 ? 2.217 -1.054 11.661 1.00 95.69 79 HIS A C 1
ATOM 609 O O . HIS A 1 79 ? 1.553 -1.867 11.011 1.00 95.69 79 HIS A O 1
ATOM 615 N N . TRP A 1 80 ? 3.279 -0.417 11.171 1.00 96.19 80 TRP A N 1
ATOM 616 C CA . TRP A 1 80 ? 3.831 -0.637 9.839 1.00 96.19 80 TRP A CA 1
ATOM 617 C C . TRP A 1 80 ? 5.109 -1.467 9.931 1.00 96.19 80 TRP A C 1
ATOM 619 O O . TRP A 1 80 ? 6.070 -1.072 10.588 1.00 96.19 80 TRP A O 1
ATOM 629 N N . ALA A 1 81 ? 5.134 -2.604 9.245 1.00 96.38 81 ALA A N 1
ATOM 630 C CA . ALA A 1 81 ? 6.323 -3.431 9.089 1.00 96.38 81 ALA A CA 1
ATOM 631 C C . ALA A 1 81 ? 6.814 -3.365 7.647 1.00 96.38 81 ALA A C 1
ATOM 633 O O . ALA A 1 81 ? 6.029 -3.563 6.722 1.00 96.38 81 ALA A O 1
ATOM 634 N N . GLN A 1 82 ? 8.112 -3.131 7.465 1.00 96.06 82 GLN A N 1
ATOM 635 C CA . GLN A 1 82 ? 8.753 -3.302 6.168 1.00 96.06 82 GLN A CA 1
ATOM 636 C C . GLN A 1 82 ? 9.155 -4.767 5.976 1.00 96.06 82 GLN A C 1
ATOM 638 O O . GLN A 1 82 ? 9.701 -5.392 6.886 1.00 96.06 82 GLN A O 1
ATOM 643 N N . ALA A 1 83 ? 8.938 -5.285 4.774 1.00 90.81 83 ALA A N 1
ATOM 644 C CA . ALA A 1 83 ? 9.409 -6.583 4.330 1.00 90.81 83 ALA A CA 1
ATOM 645 C C . ALA A 1 83 ? 10.145 -6.460 2.991 1.00 90.81 83 ALA A C 1
ATOM 647 O O . ALA A 1 83 ? 9.925 -5.531 2.205 1.00 90.81 83 ALA A O 1
ATOM 648 N N . LEU A 1 84 ? 11.035 -7.420 2.749 1.00 88.69 84 LEU A N 1
ATOM 649 C CA . LEU A 1 84 ? 11.576 -7.682 1.425 1.00 88.69 84 LEU A CA 1
ATOM 650 C C . LEU A 1 84 ? 10.833 -8.890 0.864 1.00 88.69 84 LEU A C 1
ATOM 652 O O . LEU A 1 84 ? 10.913 -9.982 1.426 1.00 88.69 84 LEU A O 1
ATOM 656 N N . SER A 1 85 ? 10.103 -8.674 -0.221 1.00 80.50 85 SER A N 1
ATOM 657 C CA . SER A 1 85 ? 9.360 -9.715 -0.922 1.00 80.50 85 SER A CA 1
ATOM 658 C C . SER A 1 85 ? 10.159 -10.143 -2.154 1.00 80.50 85 SER A C 1
ATOM 660 O O . SER A 1 85 ? 10.628 -9.273 -2.895 1.00 80.50 85 SER A O 1
ATOM 662 N N . PRO A 1 86 ? 10.327 -11.456 -2.404 1.00 77.56 86 PRO A N 1
ATOM 663 C CA . PRO A 1 86 ? 10.863 -11.937 -3.670 1.00 77.56 86 PRO A CA 1
ATOM 664 C C . PRO A 1 86 ? 10.057 -11.342 -4.824 1.00 77.56 86 PRO A C 1
ATOM 666 O O . PRO A 1 86 ? 8.826 -11.396 -4.818 1.00 77.56 86 PRO A O 1
ATOM 669 N N . VAL A 1 87 ? 10.754 -10.747 -5.788 1.00 80.12 87 VAL A N 1
ATOM 670 C CA . VAL A 1 87 ? 10.125 -10.193 -6.985 1.00 80.12 87 VAL A CA 1
ATOM 671 C C . VAL A 1 87 ? 10.238 -11.205 -8.100 1.00 80.12 87 VAL A C 1
ATOM 673 O O . VAL A 1 87 ? 11.344 -11.587 -8.476 1.00 80.12 87 VAL A O 1
ATOM 676 N N . ASP A 1 88 ? 9.092 -11.586 -8.642 1.00 74.00 88 ASP A N 1
ATOM 677 C CA . ASP A 1 88 ? 9.029 -12.178 -9.965 1.00 74.00 88 ASP A CA 1
ATOM 678 C C . ASP A 1 88 ? 8.986 -11.032 -10.997 1.00 74.00 88 ASP A C 1
ATOM 680 O O . ASP A 1 88 ? 8.053 -10.220 -10.955 1.00 74.00 88 ASP A O 1
ATOM 684 N N . PRO A 1 89 ? 9.998 -10.901 -11.876 1.00 63.69 89 PRO A N 1
ATOM 685 C CA . PRO A 1 89 ? 10.051 -9.839 -12.880 1.00 63.69 89 PRO A CA 1
ATOM 686 C C . PRO A 1 89 ? 8.917 -9.915 -13.912 1.00 63.69 89 PRO A C 1
ATOM 688 O O . PRO A 1 89 ? 8.642 -8.904 -14.560 1.00 63.69 89 PRO A O 1
ATOM 691 N N . ASP A 1 90 ? 8.242 -11.060 -14.039 1.00 70.44 90 ASP A N 1
ATOM 692 C CA . ASP A 1 90 ? 7.108 -11.236 -14.948 1.00 70.44 90 ASP A CA 1
ATOM 693 C C . ASP A 1 90 ? 5.785 -10.740 -14.335 1.00 70.44 90 ASP A C 1
ATOM 695 O O . ASP A 1 90 ? 4.787 -10.561 -15.041 1.00 70.44 90 ASP A O 1
ATOM 699 N N . ILE A 1 91 ? 5.763 -10.440 -13.029 1.00 71.44 91 ILE A N 1
ATOM 700 C CA . ILE A 1 91 ? 4.610 -9.823 -12.369 1.00 71.44 91 ILE A CA 1
ATOM 701 C C . ILE A 1 91 ? 4.641 -8.311 -12.607 1.00 71.44 91 ILE A C 1
ATOM 703 O O . ILE A 1 91 ? 5.329 -7.549 -11.924 1.00 71.44 91 ILE A O 1
ATOM 707 N N . ALA A 1 92 ? 3.821 -7.869 -13.556 1.00 72.38 92 ALA A N 1
ATOM 708 C CA . ALA A 1 92 ? 3.540 -6.464 -13.808 1.00 72.38 92 ALA A CA 1
ATOM 709 C C . ALA A 1 92 ? 2.103 -6.121 -13.406 1.00 72.38 92 ALA A C 1
ATOM 711 O O . ALA A 1 92 ? 1.144 -6.769 -13.830 1.00 72.38 92 ALA A O 1
ATOM 712 N N . TYR A 1 93 ? 1.940 -5.058 -12.622 1.00 74.44 93 TYR A N 1
ATOM 713 C CA . TYR A 1 93 ? 0.619 -4.531 -12.309 1.00 74.44 93 TYR A CA 1
ATOM 714 C C . TYR A 1 93 ? 0.197 -3.568 -13.415 1.00 74.44 93 TYR A C 1
ATOM 716 O O . TYR A 1 93 ? 0.878 -2.578 -13.691 1.00 74.44 93 TYR A O 1
ATOM 724 N N . SER A 1 94 ? -0.940 -3.855 -14.041 1.00 64.75 94 SER A N 1
ATOM 725 C CA . SER A 1 94 ? -1.678 -2.855 -14.813 1.00 64.75 94 SER A CA 1
ATOM 726 C C . SER A 1 94 ? -2.585 -2.104 -13.841 1.00 64.75 94 SER A C 1
ATOM 728 O O . SER A 1 94 ? -3.090 -2.712 -12.899 1.00 64.75 94 SER A O 1
ATOM 730 N N . ALA A 1 95 ? -2.793 -0.805 -14.035 1.00 55.47 95 ALA A N 1
ATOM 731 C CA . ALA A 1 95 ? -3.729 -0.023 -13.231 1.00 55.47 95 ALA A CA 1
ATOM 732 C C . ALA A 1 95 ? -5.099 0.071 -13.923 1.00 55.47 95 ALA A C 1
ATOM 734 O O . ALA A 1 95 ? -5.323 1.009 -14.687 1.00 55.47 95 ALA A O 1
ATOM 735 N N . PRO A 1 96 ? -6.051 -0.854 -13.696 1.00 43.38 96 PRO A N 1
ATOM 736 C CA . PRO A 1 96 ? -7.426 -0.613 -14.094 1.00 43.38 96 PRO A CA 1
ATOM 737 C C . PRO A 1 96 ? -8.088 0.312 -13.060 1.00 43.38 96 PRO A C 1
ATOM 739 O O . PRO A 1 96 ? -8.246 -0.057 -11.900 1.00 43.38 96 PRO A O 1
ATOM 742 N N . GLY A 1 97 ? -8.478 1.523 -13.472 1.00 48.25 97 GLY A N 1
ATOM 743 C CA . GLY A 1 97 ? -9.394 2.379 -12.702 1.00 48.25 97 GLY A CA 1
ATOM 744 C C . GLY A 1 97 ? -8.859 2.923 -11.370 1.00 48.25 97 GLY A C 1
ATOM 745 O O . GLY A 1 97 ? -9.605 2.992 -10.394 1.00 48.25 97 GLY A O 1
ATOM 746 N N . VAL A 1 98 ? -7.580 3.299 -11.306 1.00 48.84 98 VAL A N 1
ATOM 747 C CA . VAL A 1 98 ? -6.979 3.885 -10.098 1.00 48.84 98 VAL A CA 1
ATOM 748 C C . VAL A 1 98 ? -7.612 5.246 -9.797 1.00 48.84 98 VAL A C 1
ATOM 750 O O . VAL A 1 98 ? -7.543 6.163 -10.610 1.00 48.84 98 VAL A O 1
ATOM 753 N N . GLN A 1 99 ? -8.214 5.378 -8.610 1.00 48.28 99 GLN A N 1
ATOM 754 C CA . GLN A 1 99 ? -8.531 6.685 -8.037 1.00 48.28 99 GLN A CA 1
ATOM 755 C C . GLN A 1 99 ? -7.209 7.395 -7.754 1.00 48.28 99 GLN A C 1
ATOM 757 O O . GLN A 1 99 ? -6.500 7.041 -6.809 1.00 48.28 99 GLN A O 1
ATOM 762 N N . ASP A 1 100 ? -6.871 8.363 -8.596 1.00 47.19 100 ASP A N 1
ATOM 763 C CA . ASP A 1 100 ? -5.773 9.276 -8.334 1.00 47.19 100 ASP A CA 1
ATOM 764 C C . ASP A 1 100 ? -6.144 10.138 -7.119 1.00 47.19 100 ASP A C 1
ATOM 766 O O . ASP A 1 100 ? -7.105 10.905 -7.150 1.00 47.19 100 ASP A O 1
ATOM 770 N N . LEU A 1 101 ? -5.406 9.983 -6.019 1.00 55.38 101 LEU A N 1
ATOM 771 C CA . LEU A 1 101 ? -5.579 10.810 -4.818 1.00 55.38 101 LEU A CA 1
ATOM 772 C C . LEU A 1 101 ? -5.142 12.269 -5.049 1.00 55.38 101 LEU A C 1
ATOM 774 O O . LEU A 1 101 ? -5.347 13.103 -4.171 1.00 55.38 101 LEU A O 1
ATOM 778 N N . SER A 1 102 ? -4.566 12.570 -6.215 1.00 50.84 102 SER A N 1
ATOM 779 C CA . SER A 1 102 ? -4.164 13.909 -6.655 1.00 50.84 102 SER A CA 1
ATOM 780 C C . SER A 1 102 ? -5.277 14.658 -7.399 1.00 50.84 102 SER A C 1
ATOM 782 O O . SER A 1 102 ? -5.108 15.835 -7.708 1.00 50.84 102 SER A O 1
ATOM 784 N N . ALA A 1 103 ? -6.406 14.007 -7.705 1.00 44.88 103 ALA A N 1
ATOM 785 C CA . ALA A 1 103 ? -7.520 14.649 -8.391 1.00 44.88 103 ALA A CA 1
ATOM 786 C C . ALA A 1 103 ? -8.326 15.506 -7.401 1.00 44.88 103 ALA A C 1
ATOM 788 O O . ALA A 1 103 ? -9.114 14.994 -6.601 1.00 44.88 103 ALA A O 1
ATOM 789 N N . GLU A 1 104 ? -8.115 16.824 -7.447 1.00 42.75 104 GLU A N 1
ATOM 790 C CA . GLU A 1 104 ? -9.005 17.802 -6.819 1.00 42.75 104 GLU A CA 1
ATOM 791 C C . GLU A 1 104 ? -10.464 17.535 -7.238 1.00 42.75 104 GLU A C 1
ATOM 793 O O . GLU A 1 104 ? -10.716 17.183 -8.394 1.00 42.75 104 GLU A O 1
ATOM 798 N N . PRO A 1 105 ? -11.451 17.694 -6.337 1.00 44.81 105 PRO A N 1
ATOM 799 C CA . PRO A 1 105 ? -12.848 17.580 -6.722 1.00 44.81 105 PRO A CA 1
ATOM 800 C C . PRO A 1 105 ? -13.170 18.680 -7.740 1.00 44.81 105 PRO A C 1
ATOM 802 O O . PRO A 1 105 ? -13.179 19.865 -7.396 1.00 44.81 105 PRO A O 1
ATOM 805 N N . GLU A 1 106 ? -13.448 18.293 -8.989 1.00 43.69 106 GLU A N 1
ATOM 806 C CA . GLU A 1 106 ? -13.987 19.202 -9.999 1.00 43.69 106 GLU A CA 1
ATOM 807 C C . GLU A 1 106 ? -15.222 19.895 -9.420 1.00 43.69 106 GLU A C 1
ATOM 809 O O . GLU A 1 106 ? -16.276 19.300 -9.177 1.00 43.69 106 GLU A O 1
ATOM 814 N N . THR A 1 107 ? -15.065 21.184 -9.141 1.00 47.91 107 THR A N 1
ATOM 815 C CA . THR A 1 107 ? -16.143 22.026 -8.650 1.00 47.91 107 THR A CA 1
ATOM 816 C C . THR A 1 107 ? -17.047 22.303 -9.840 1.00 47.91 107 THR A C 1
ATOM 818 O O . THR A 1 107 ? -16.741 23.167 -10.652 1.00 47.91 107 THR A O 1
ATOM 821 N N . GLN A 1 108 ? -18.137 21.551 -9.984 1.00 43.28 108 GLN A N 1
ATOM 822 C CA . GLN A 1 108 ? -19.123 21.770 -11.040 1.00 43.28 108 GLN A CA 1
ATOM 823 C C . GLN A 1 108 ? -19.871 23.094 -10.778 1.00 43.28 108 GLN A C 1
ATOM 825 O O . GLN A 1 108 ? -20.665 23.154 -9.831 1.00 43.28 108 GLN A O 1
ATOM 830 N N . PRO A 1 109 ? -19.684 24.172 -11.570 1.00 41.84 109 PRO A N 1
ATOM 831 C CA . PRO A 1 109 ? -20.439 25.392 -11.373 1.00 41.84 109 PRO A CA 1
ATOM 832 C C . PRO A 1 109 ? -21.660 25.386 -12.295 1.00 41.84 109 PRO A C 1
ATOM 834 O O . PRO A 1 109 ? -21.552 25.478 -13.513 1.00 41.84 109 PRO A O 1
ATOM 837 N N . GLY A 1 110 ? -22.839 25.372 -11.676 1.00 42.09 110 GLY A N 1
ATOM 838 C CA . GLY A 1 110 ? -23.964 26.162 -12.170 1.00 42.09 110 GLY A CA 1
ATOM 839 C C . GLY A 1 110 ? -24.900 25.495 -13.173 1.00 42.09 110 GLY A C 1
ATOM 840 O O . GLY A 1 110 ? -24.966 25.896 -14.328 1.00 42.09 110 GLY A O 1
ATOM 841 N N . ALA A 1 111 ? -25.785 24.631 -12.676 1.00 48.88 111 ALA A N 1
ATOM 842 C CA . ALA A 1 111 ? -27.153 24.615 -13.185 1.00 48.88 111 ALA A CA 1
ATOM 843 C C . ALA A 1 111 ? -27.898 25.814 -12.568 1.00 48.88 111 ALA A C 1
ATOM 845 O O . ALA A 1 111 ? -28.392 25.743 -11.440 1.00 48.88 111 ALA A O 1
ATOM 846 N N . ARG A 1 112 ? -27.946 26.945 -13.278 1.00 49.75 112 ARG A N 1
ATOM 847 C CA . ARG A 1 112 ? -28.971 27.968 -13.042 1.00 49.75 112 ARG A CA 1
ATOM 848 C C . ARG A 1 112 ? -29.957 27.942 -14.205 1.00 49.75 112 ARG A C 1
ATOM 850 O O . ARG A 1 112 ? -29.553 27.880 -15.359 1.00 49.75 112 AR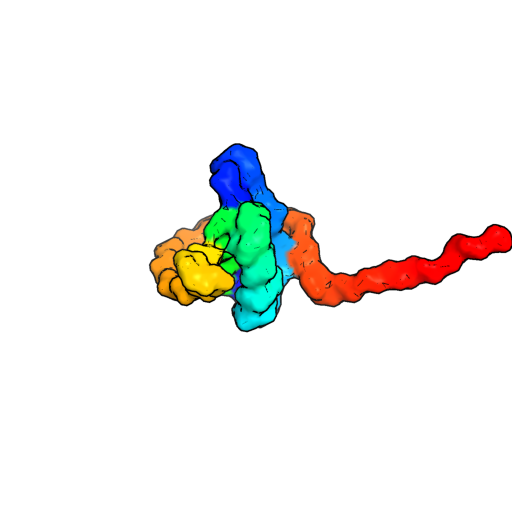G A O 1
ATOM 857 N N . ARG A 1 113 ? -31.221 27.882 -13.787 1.00 54.22 113 ARG A N 1
ATOM 858 C CA . ARG A 1 113 ? -32.465 27.806 -14.556 1.00 54.22 113 ARG A CA 1
ATOM 859 C C . ARG A 1 113 ? -32.604 28.901 -15.601 1.00 54.22 113 ARG A C 1
ATOM 861 O O . ARG A 1 113 ? -32.098 30.011 -15.327 1.00 54.22 113 ARG A O 1
#

pLDDT: mean 80.53, std 17.3, range [41.84, 97.06]

Radius of gyration: 16.5 Å; chains: 1; b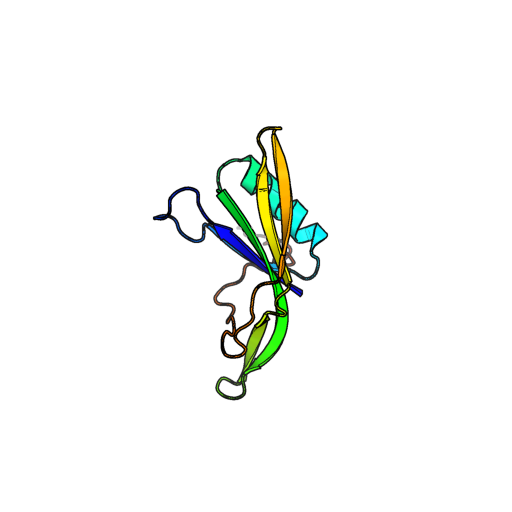ounding box: 44×41×48 Å

Sequence (113 aa):
MYLWTLVGHDTAEGTVRAGIGGSLPEIMRTLEPVLLSHRAFIGRIVEVVPRLSVVGLQEIYVPTGREWAGRRDNRGGVHWAQALSPVDPDIAYSAPGVQDLSAEPETQPGARR

Foldseek 3Di:
DKKKFFQAPDVVCGTPAIADDDDPVVVCVVCWVCQLVNRGAKMKIFDWDWDQDPVPRDIWTFTPQWMWIWGQDPVSGIDIDIDRHDGDRPDIDDDDPHDDPPDDPPPDDDPDD

Secondary structure (DSSP, 8-state):
-EEEEEEPSSTTT-EEEEEEES-HHHHHHHHHHHHHTTS-SEEEEEEEEEEE-TTT-SEEEEEEEEEEEEEE-TTSSEEEEEEEPPPPTT--B--SS---TT-----------

Organism: NCBI:txid2480626